Protein AF-A0A0J6EC36-F1 (afdb_monomer)

pLDDT: mean 76.98, std 18.02, range [37.38, 96.88]

Sequence (105 aa):
MAAASDSDRPRGGADDQLSAAALAHYLEQRGELGKPWMLQLLRLTKLKETKEAMDPQEYLQKLQEAHADLMRLGEFWKGREPEVFGGRYQPSLLVEPLPGSPEDR

Radius of gyration: 22.07 Å; Cα contacts (8 Å, |Δi|>4): 49; chains: 1; bounding box: 38×66×57 Å

Secondary structure (DSSP, 8-state):
-------------HHHHTSHHHHHHHHHHTT-TT-HHHHHHHHHHHHHHHGGGS-HHHHHHHHHHHHHHHHHHHHHTTT-HHHHHSS--------PPPTT-GGG-

Mean predicted aligned error: 13.68 Å

Foldseek 3Di:
DDDDPPPDDPPCDPVNCLALVVLVVVCVVVVNVPAPVSVLVSQVSVLVVCVVVDDVVVSVVSVVVSVVVVVVVVCVCVVVVCVNVVDPPDPPPPPPPDPPDPVND

Nearest PDB structures (foldseek):
  2ej5-assembly2_B  TM=5.070E-01  e=9.781E+00  Geobacillus kaustophilus

Solvent-accessible surface area (backbone atoms only — not comparable to full-atom values): 6694 Å² total; per-residue (Å²): 141,80,85,78,81,86,80,78,73,84,84,71,50,79,65,50,77,64,29,39,68,46,47,50,54,54,30,53,79,68,67,41,64,82,39,72,68,52,49,51,51,43,51,53,38,43,49,62,74,44,47,91,82,46,58,70,66,60,49,52,49,55,49,51,51,53,49,54,54,52,57,55,52,73,56,64,47,69,96,37,46,60,77,75,66,75,44,84,86,70,76,74,84,75,66,77,74,60,93,84,37,82,89,76,107

Structure (mmCIF, N/CA/C/O backbone):
data_AF-A0A0J6EC36-F1
#
_entry.id   AF-A0A0J6EC36-F1
#
loop_
_atom_site.group_PDB
_atom_site.id
_atom_site.type_symbol
_atom_site.label_atom_id
_at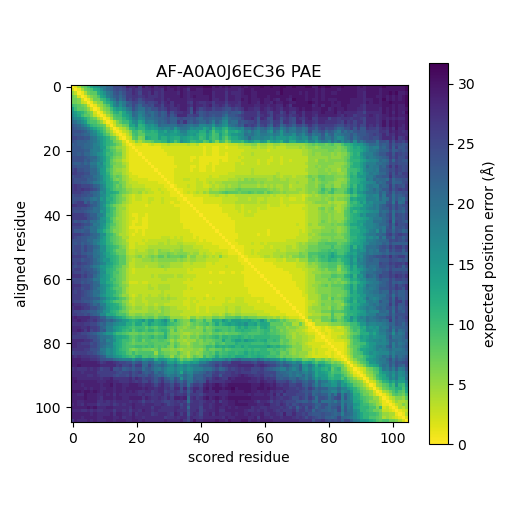om_site.label_alt_id
_atom_site.label_comp_id
_atom_site.label_asym_id
_atom_site.label_entity_id
_atom_site.label_seq_id
_atom_site.pdbx_PDB_ins_code
_atom_site.Cartn_x
_atom_site.Cartn_y
_atom_site.Cartn_z
_atom_site.occupancy
_atom_site.B_iso_or_equiv
_atom_site.auth_seq_id
_atom_site.auth_comp_id
_atom_site.auth_asym_id
_atom_site.auth_atom_id
_atom_site.pdbx_PDB_model_num
ATOM 1 N N . MET A 1 1 ? 23.321 -50.326 -1.633 1.00 39.12 1 MET A N 1
ATOM 2 C CA . MET A 1 1 ? 23.468 -48.888 -1.943 1.00 39.12 1 MET A CA 1
ATOM 3 C C . MET A 1 1 ? 22.343 -48.494 -2.883 1.00 39.12 1 MET A C 1
ATOM 5 O O . MET A 1 1 ? 22.377 -48.902 -4.033 1.00 39.12 1 MET A O 1
ATOM 9 N N . ALA A 1 2 ? 21.340 -47.771 -2.392 1.00 37.38 2 ALA A N 1
ATOM 10 C CA . ALA A 1 2 ? 20.320 -47.141 -3.223 1.00 37.38 2 ALA A CA 1
ATOM 11 C C . ALA A 1 2 ? 20.310 -45.657 -2.852 1.00 37.38 2 ALA A C 1
ATOM 13 O O . ALA A 1 2 ? 19.979 -45.306 -1.721 1.00 37.38 2 ALA A O 1
ATOM 14 N N . ALA A 1 3 ? 20.775 -44.813 -3.770 1.00 39.97 3 ALA A N 1
ATOM 15 C CA . ALA A 1 3 ? 20.696 -43.369 -3.637 1.00 39.97 3 ALA A CA 1
ATOM 16 C C . ALA A 1 3 ? 19.245 -42.960 -3.913 1.00 39.97 3 ALA A C 1
ATOM 18 O O . ALA A 1 3 ? 18.773 -43.068 -5.045 1.00 39.97 3 ALA A O 1
ATOM 19 N N . ALA A 1 4 ? 18.522 -42.545 -2.875 1.00 43.00 4 ALA A N 1
ATOM 20 C CA . ALA A 1 4 ? 17.246 -41.872 -3.052 1.00 43.00 4 ALA A CA 1
ATOM 21 C C . ALA A 1 4 ? 17.519 -40.518 -3.723 1.00 43.00 4 ALA A C 1
ATOM 23 O O . ALA A 1 4 ? 18.287 -39.705 -3.210 1.00 43.00 4 ALA A O 1
ATOM 24 N N . SER A 1 5 ? 16.930 -40.319 -4.901 1.00 46.81 5 SER A N 1
ATOM 25 C CA . SER A 1 5 ? 16.948 -39.046 -5.616 1.00 46.81 5 SER A CA 1
ATOM 26 C C . SER A 1 5 ? 16.187 -38.004 -4.798 1.00 46.81 5 SER A C 1
ATOM 28 O O . SER A 1 5 ? 14.961 -38.007 -4.784 1.00 46.81 5 SER A O 1
ATOM 30 N N . ASP A 1 6 ? 16.915 -37.106 -4.133 1.00 44.84 6 ASP A N 1
ATOM 31 C CA . ASP A 1 6 ? 16.386 -35.895 -3.484 1.00 44.84 6 ASP A CA 1
ATOM 32 C C . ASP A 1 6 ? 16.129 -34.805 -4.548 1.00 44.84 6 ASP A C 1
ATOM 34 O O . ASP A 1 6 ? 16.685 -33.710 -4.512 1.00 44.84 6 ASP A O 1
ATOM 38 N N . SER A 1 7 ? 15.357 -35.153 -5.583 1.00 48.12 7 SER A N 1
ATOM 39 C CA . SER A 1 7 ? 14.950 -34.253 -6.671 1.00 48.12 7 SER A CA 1
ATOM 40 C C . SER A 1 7 ? 13.489 -33.852 -6.511 1.00 48.12 7 SER A C 1
ATOM 42 O O . SER A 1 7 ? 12.702 -34.070 -7.420 1.00 48.12 7 SER A O 1
ATOM 44 N N . ASP A 1 8 ? 13.123 -33.291 -5.356 1.00 45.12 8 ASP A N 1
ATOM 45 C CA . ASP A 1 8 ? 11.898 -32.486 -5.249 1.00 45.12 8 ASP A CA 1
ATOM 46 C C . ASP A 1 8 ? 11.919 -31.526 -4.044 1.00 45.12 8 ASP A C 1
ATOM 48 O O . ASP A 1 8 ? 11.014 -31.487 -3.212 1.00 45.12 8 ASP A O 1
ATOM 52 N N . ARG A 1 9 ? 12.993 -30.735 -3.903 1.00 45.28 9 ARG A N 1
ATOM 53 C CA . ARG A 1 9 ? 12.924 -29.524 -3.068 1.00 45.28 9 ARG A CA 1
ATOM 54 C C . ARG A 1 9 ? 12.301 -28.414 -3.917 1.00 45.28 9 ARG A C 1
ATOM 56 O O . ARG A 1 9 ? 12.887 -28.096 -4.959 1.00 45.28 9 ARG A O 1
ATOM 63 N N . PRO A 1 10 ? 11.190 -27.778 -3.498 1.00 46.44 10 PRO A N 1
ATOM 64 C CA . PRO A 1 10 ? 10.687 -26.613 -4.206 1.00 46.44 10 PRO A CA 1
ATOM 65 C C . PRO A 1 10 ? 11.775 -25.538 -4.178 1.00 46.44 10 PRO A C 1
ATOM 67 O O . PRO A 1 10 ? 12.194 -25.078 -3.114 1.00 46.44 10 PRO A O 1
ATOM 70 N N . ARG A 1 11 ? 12.267 -25.156 -5.361 1.00 47.78 11 ARG A N 1
ATOM 71 C CA . ARG A 1 11 ? 13.144 -23.994 -5.539 1.00 47.78 11 ARG A CA 1
ATOM 72 C C . ARG A 1 11 ? 12.311 -22.716 -5.405 1.00 47.78 11 ARG A C 1
ATOM 74 O O . ARG A 1 11 ? 12.162 -21.977 -6.368 1.00 47.78 11 ARG A O 1
ATOM 81 N N . GLY A 1 12 ? 11.757 -22.471 -4.222 1.00 47.94 12 GLY A N 1
ATOM 82 C CA . GLY A 1 12 ? 11.280 -21.144 -3.852 1.00 47.94 12 GLY A CA 1
ATOM 83 C C . GLY A 1 12 ? 12.502 -20.301 -3.511 1.00 47.94 12 GLY A C 1
ATOM 84 O O . GLY A 1 12 ? 13.037 -20.410 -2.409 1.00 47.94 12 GLY A O 1
ATOM 85 N N . GLY A 1 13 ? 13.018 -19.539 -4.477 1.00 49.50 13 GLY A N 1
ATOM 86 C CA . GLY A 1 13 ? 14.056 -18.544 -4.203 1.00 49.50 13 GLY A CA 1
ATOM 87 C C . GLY A 1 13 ? 13.533 -17.491 -3.222 1.00 49.50 13 GLY A C 1
ATOM 88 O O . GLY A 1 13 ? 12.325 -17.291 -3.119 1.00 49.50 13 GLY A O 1
ATOM 89 N N . ALA A 1 14 ? 14.423 -16.791 -2.515 1.00 53.78 14 ALA A N 1
ATOM 90 C CA . ALA A 1 14 ? 14.041 -15.678 -1.635 1.00 53.78 14 ALA A CA 1
ATOM 91 C C . ALA A 1 14 ? 13.170 -14.622 -2.355 1.00 53.78 14 ALA A C 1
ATOM 93 O O . ALA A 1 14 ? 12.342 -13.969 -1.725 1.00 53.78 14 ALA A O 1
ATOM 94 N N . ASP A 1 15 ? 13.306 -14.516 -3.679 1.00 52.53 15 ASP A N 1
ATOM 95 C CA . ASP A 1 15 ? 12.496 -13.647 -4.535 1.00 52.53 15 ASP A CA 1
ATOM 96 C C . ASP A 1 15 ? 11.022 -14.078 -4.624 1.00 52.53 15 ASP A C 1
ATOM 98 O O . ASP A 1 15 ? 10.145 -13.228 -4.742 1.00 52.53 15 ASP A O 1
ATOM 102 N N . ASP A 1 16 ? 10.723 -15.375 -4.493 1.00 54.66 16 ASP A N 1
ATOM 103 C CA . ASP A 1 16 ? 9.355 -15.905 -4.548 1.00 54.66 16 ASP A CA 1
ATOM 104 C C . ASP A 1 16 ? 8.557 -15.506 -3.294 1.00 54.66 16 ASP A C 1
ATOM 106 O O . ASP A 1 16 ? 7.402 -15.097 -3.392 1.00 54.66 16 ASP A O 1
ATOM 110 N N . GLN A 1 17 ? 9.212 -15.484 -2.121 1.00 58.28 17 GLN A N 1
ATOM 111 C CA . GLN A 1 17 ? 8.643 -14.951 -0.869 1.00 58.28 17 GLN A CA 1
ATOM 112 C C . GLN A 1 17 ? 8.441 -13.427 -0.892 1.00 58.28 17 GLN A C 1
ATOM 114 O O . GLN A 1 17 ? 7.649 -12.906 -0.108 1.00 58.28 17 GLN A O 1
ATOM 119 N N . LEU A 1 18 ? 9.146 -12.711 -1.772 1.00 70.12 18 LEU A N 1
ATOM 120 C CA . LEU A 1 18 ? 9.060 -11.257 -1.922 1.00 70.12 18 LEU A CA 1
ATOM 121 C C . LEU A 1 18 ? 8.139 -10.829 -3.074 1.00 70.12 18 LEU A C 1
ATOM 123 O O . LEU A 1 18 ? 7.988 -9.625 -3.298 1.00 70.12 18 LEU A O 1
ATOM 127 N N . SER A 1 19 ? 7.531 -11.779 -3.791 1.00 92.31 19 SER A N 1
ATOM 128 C CA . SER A 1 19 ? 6.709 -11.468 -4.955 1.00 92.31 19 SER A CA 1
ATOM 129 C C . SER A 1 19 ? 5.349 -10.868 -4.580 1.00 92.31 19 SER A C 1
ATOM 131 O O . SER A 1 19 ? 4.772 -11.158 -3.526 1.00 92.31 19 SER A O 1
ATOM 133 N N . ALA A 1 20 ? 4.778 -10.052 -5.464 1.00 93.81 20 ALA A N 1
ATOM 134 C CA . ALA A 1 20 ? 3.435 -9.510 -5.304 1.00 93.81 20 ALA A CA 1
ATOM 135 C C . ALA A 1 20 ? 2.387 -10.632 -5.291 1.00 93.81 20 ALA A C 1
ATOM 137 O O . ALA A 1 20 ? 1.402 -10.540 -4.563 1.00 93.81 20 ALA A O 1
ATOM 138 N N . ALA A 1 21 ? 2.605 -11.707 -6.054 1.00 94.69 21 ALA A N 1
ATOM 139 C CA . ALA A 1 21 ? 1.718 -12.867 -6.065 1.00 94.69 21 ALA A CA 1
ATOM 140 C C . ALA A 1 21 ? 1.718 -13.597 -4.712 1.00 94.69 21 ALA A C 1
ATOM 142 O O . ALA A 1 21 ? 0.650 -13.854 -4.153 1.00 94.69 21 ALA A O 1
ATOM 143 N N . ALA A 1 22 ? 2.897 -13.865 -4.143 1.00 94.31 22 ALA A N 1
ATOM 144 C CA . ALA A 1 22 ? 3.007 -14.477 -2.822 1.00 94.31 22 ALA A CA 1
ATOM 145 C C . ALA A 1 22 ? 2.409 -13.583 -1.727 1.00 94.31 22 ALA A C 1
ATOM 147 O O . ALA A 1 22 ? 1.674 -14.066 -0.863 1.00 94.31 22 ALA A O 1
ATOM 148 N N . LEU A 1 23 ? 2.649 -12.269 -1.797 1.00 93.88 23 LEU A N 1
ATOM 149 C CA . LEU A 1 23 ? 2.048 -11.305 -0.878 1.00 93.88 23 LEU A CA 1
ATOM 150 C C . LEU A 1 23 ? 0.516 -11.287 -0.989 1.00 93.88 23 LEU A C 1
ATOM 152 O O . LEU A 1 23 ? -0.161 -11.294 0.035 1.00 93.88 23 LEU A O 1
ATOM 156 N N . ALA A 1 24 ? -0.048 -11.296 -2.199 1.00 94.56 24 ALA A N 1
ATOM 157 C CA . ALA A 1 24 ? -1.497 -11.334 -2.394 1.00 94.56 24 ALA A CA 1
ATOM 158 C C . ALA A 1 24 ? -2.117 -12.592 -1.771 1.00 94.56 24 ALA A C 1
ATOM 160 O O . ALA A 1 24 ? -3.072 -12.478 -1.004 1.00 94.56 24 ALA A O 1
ATOM 161 N N . HIS A 1 25 ? -1.530 -13.767 -2.023 1.00 94.31 25 HIS A N 1
ATOM 162 C CA . HIS A 1 25 ? -1.982 -15.021 -1.419 1.00 94.31 25 HIS A CA 1
ATOM 163 C C . HIS A 1 25 ? -1.896 -14.998 0.109 1.00 94.31 25 HIS A C 1
ATOM 165 O O . HIS A 1 25 ? -2.822 -15.438 0.790 1.00 94.31 25 HIS A O 1
ATOM 171 N N . TYR A 1 26 ? -0.815 -14.450 0.664 1.00 93.00 26 TYR A N 1
ATOM 172 C CA . TYR A 1 26 ? -0.665 -14.297 2.107 1.00 93.00 26 TYR A CA 1
ATOM 173 C C . TYR A 1 26 ? -1.751 -13.393 2.715 1.00 93.00 26 TYR A C 1
ATOM 175 O O . TYR A 1 26 ? -2.342 -13.728 3.744 1.00 93.00 26 TYR A O 1
ATOM 183 N N . LEU A 1 27 ? -2.041 -12.255 2.077 1.00 92.94 27 LEU A N 1
ATOM 184 C CA . LEU A 1 27 ? -3.084 -11.328 2.525 1.00 92.94 27 LEU A CA 1
ATOM 185 C C . LEU A 1 27 ? -4.483 -11.944 2.417 1.00 92.94 27 LEU A C 1
ATOM 187 O O . LEU A 1 27 ? -5.313 -11.732 3.300 1.00 92.94 27 LEU A O 1
ATOM 191 N N . GLU A 1 28 ? -4.738 -12.724 1.367 1.00 93.69 28 GLU A N 1
ATOM 192 C CA . GLU A 1 28 ? -6.002 -13.431 1.154 1.00 93.69 28 GLU A CA 1
ATOM 193 C C . GLU A 1 28 ? -6.267 -14.461 2.255 1.00 93.69 28 GLU A C 1
ATOM 195 O O . GLU A 1 28 ? -7.322 -14.429 2.886 1.00 93.69 28 GLU A O 1
ATOM 200 N N . GLN A 1 29 ? -5.276 -15.304 2.566 1.00 94.94 29 GLN A N 1
ATOM 201 C CA . GLN A 1 29 ? -5.370 -16.324 3.619 1.00 94.94 29 GLN A CA 1
ATOM 202 C C . GLN A 1 29 ? -5.676 -15.736 5.001 1.00 94.94 29 GLN A C 1
ATOM 204 O O . GLN A 1 29 ? -6.265 -16.406 5.848 1.00 94.94 29 GLN A O 1
ATOM 209 N N . ARG A 1 30 ? -5.277 -14.483 5.239 1.00 91.19 30 ARG A N 1
ATOM 210 C CA . ARG A 1 30 ? -5.495 -13.777 6.506 1.00 91.19 30 ARG A CA 1
ATOM 211 C C . ARG A 1 30 ? -6.732 -12.875 6.508 1.00 91.19 30 ARG A C 1
ATOM 213 O O . ARG A 1 30 ? -7.011 -12.266 7.535 1.00 91.19 30 ARG A O 1
ATOM 220 N N . GLY A 1 31 ? -7.460 -12.767 5.393 1.00 89.25 31 GLY A N 1
ATOM 221 C CA . GLY A 1 31 ? -8.593 -11.842 5.264 1.00 89.25 31 GLY A CA 1
ATOM 222 C C . GLY A 1 31 ? -8.185 -10.362 5.281 1.00 89.25 31 GLY A C 1
ATOM 223 O O . GLY A 1 31 ? -8.995 -9.488 5.574 1.00 89.25 31 GLY A O 1
ATOM 224 N N . GLU A 1 32 ? -6.923 -10.063 4.972 1.00 89.31 32 GLU A N 1
ATOM 225 C CA . GLU A 1 32 ? -6.333 -8.724 5.068 1.00 89.31 32 GLU A CA 1
ATOM 226 C C . GLU A 1 32 ? -6.473 -7.918 3.764 1.00 89.31 32 GLU A C 1
ATOM 228 O O . GLU A 1 32 ? -6.236 -6.712 3.761 1.00 89.31 32 GLU A O 1
ATOM 233 N N . LEU A 1 33 ? -6.904 -8.547 2.660 1.00 86.94 33 LEU A N 1
ATOM 234 C CA . LEU A 1 33 ? -7.089 -7.891 1.353 1.00 86.94 33 LEU A CA 1
ATOM 235 C C . LEU A 1 33 ? -8.074 -6.708 1.382 1.00 86.94 33 LEU A C 1
ATOM 237 O O . LEU A 1 33 ? -7.971 -5.809 0.553 1.00 86.94 33 LEU A O 1
ATOM 241 N N . GLY A 1 34 ? -9.009 -6.678 2.336 1.00 83.69 34 GLY A N 1
ATOM 242 C CA . GLY A 1 34 ? -9.967 -5.577 2.486 1.00 83.69 34 GLY A CA 1
ATOM 243 C C . GLY A 1 34 ? -9.374 -4.295 3.080 1.00 83.69 34 GLY A C 1
ATOM 244 O O . GLY A 1 34 ? -10.040 -3.261 3.091 1.00 83.69 34 GLY A O 1
ATOM 245 N N . LYS A 1 35 ? -8.138 -4.339 3.589 1.00 86.88 35 LYS A N 1
ATOM 246 C CA . LYS A 1 35 ? -7.491 -3.202 4.247 1.00 86.88 35 LYS A CA 1
ATOM 247 C C . LYS A 1 35 ? -6.803 -2.311 3.207 1.00 86.88 35 LYS A C 1
ATOM 249 O O . LYS A 1 35 ? -5.863 -2.766 2.553 1.00 86.88 35 LYS A O 1
ATOM 254 N N . PRO A 1 36 ? -7.184 -1.025 3.075 1.00 86.56 36 PRO A N 1
ATOM 255 C CA . PRO A 1 36 ? -6.634 -0.150 2.037 1.00 86.56 36 PRO A CA 1
ATOM 256 C C . PRO A 1 36 ? -5.104 -0.029 2.057 1.00 86.56 36 PRO A C 1
ATOM 258 O O . PRO A 1 36 ? -4.473 0.043 1.007 1.00 86.56 36 PRO A O 1
ATOM 261 N N . TRP A 1 37 ? -4.478 -0.064 3.239 1.00 86.25 37 TRP A N 1
ATOM 262 C CA . TRP A 1 37 ? -3.017 -0.004 3.356 1.00 86.25 37 TRP A CA 1
ATOM 263 C C . TRP A 1 37 ? -2.320 -1.302 2.907 1.00 86.25 37 TRP A C 1
ATOM 265 O O . TRP A 1 37 ? -1.189 -1.247 2.427 1.00 86.25 37 TRP A O 1
ATOM 275 N N . MET A 1 38 ? -2.988 -2.458 2.992 1.00 91.75 38 MET A N 1
ATOM 276 C CA . MET A 1 38 ? -2.472 -3.732 2.470 1.00 91.75 38 MET A CA 1
ATOM 277 C C . MET A 1 38 ? -2.484 -3.748 0.936 1.00 91.75 38 MET A C 1
ATOM 279 O O . MET A 1 38 ? -1.546 -4.246 0.315 1.00 91.75 38 MET A O 1
ATOM 283 N N . LEU A 1 39 ? -3.486 -3.115 0.315 1.00 91.31 39 LEU A N 1
ATOM 284 C CA . LEU A 1 39 ? -3.524 -2.917 -1.139 1.00 91.31 39 LEU A CA 1
ATOM 285 C C . LEU A 1 39 ? -2.392 -2.001 -1.626 1.00 91.31 39 LEU A C 1
ATOM 287 O O . LEU A 1 39 ? -1.796 -2.266 -2.671 1.00 91.31 39 LEU A O 1
ATOM 291 N N . GLN A 1 40 ? -2.029 -0.974 -0.848 1.00 91.75 40 GLN A N 1
ATOM 292 C CA . GLN A 1 40 ? -0.882 -0.125 -1.186 1.00 91.75 40 GLN A CA 1
ATOM 293 C C . GLN A 1 40 ? 0.450 -0.849 -1.058 1.00 91.75 40 GLN A C 1
ATOM 295 O O . GLN A 1 40 ? 1.303 -0.683 -1.929 1.00 91.75 40 GLN A O 1
ATOM 300 N N . LEU A 1 41 ? 0.613 -1.704 -0.047 1.00 91.50 41 LEU A N 1
ATOM 301 C CA . LEU A 1 41 ? 1.783 -2.573 0.039 1.00 91.50 41 LEU A CA 1
ATOM 302 C C . LEU A 1 41 ? 1.893 -3.469 -1.206 1.00 91.50 41 LEU A C 1
ATOM 304 O O . LEU A 1 41 ? 2.953 -3.525 -1.821 1.00 91.50 41 LEU A O 1
ATOM 308 N N . LEU A 1 42 ? 0.787 -4.086 -1.637 1.00 94.50 42 LEU A N 1
ATOM 309 C CA . LEU A 1 42 ? 0.751 -4.919 -2.841 1.00 94.50 42 LEU A CA 1
ATOM 310 C C . LEU A 1 42 ? 1.124 -4.135 -4.113 1.00 94.50 42 LEU A C 1
ATOM 312 O O . LEU A 1 42 ? 1.910 -4.618 -4.933 1.00 94.50 42 LEU A O 1
ATOM 316 N N . ARG A 1 43 ? 0.607 -2.907 -4.266 1.00 94.69 43 ARG A N 1
ATOM 317 C CA . ARG A 1 43 ? 0.947 -2.010 -5.383 1.00 94.69 43 ARG A CA 1
ATOM 318 C C . ARG A 1 43 ? 2.438 -1.674 -5.404 1.00 94.69 43 ARG A C 1
ATOM 320 O O . ARG A 1 43 ? 3.052 -1.743 -6.466 1.00 94.69 43 ARG A O 1
ATOM 327 N N . LEU A 1 44 ? 3.024 -1.334 -4.254 1.00 94.31 44 LEU A N 1
ATOM 328 C CA . LEU A 1 44 ? 4.452 -1.019 -4.137 1.00 94.31 44 LEU A CA 1
ATOM 329 C C . LEU A 1 44 ? 5.335 -2.231 -4.455 1.00 94.31 44 LEU A C 1
ATOM 331 O O . LEU A 1 44 ? 6.315 -2.088 -5.186 1.00 94.31 44 LEU A O 1
ATOM 335 N N . THR A 1 45 ? 4.969 -3.424 -3.979 1.00 94.81 45 THR A N 1
ATOM 336 C CA . THR A 1 45 ? 5.683 -4.666 -4.309 1.00 94.81 45 THR A 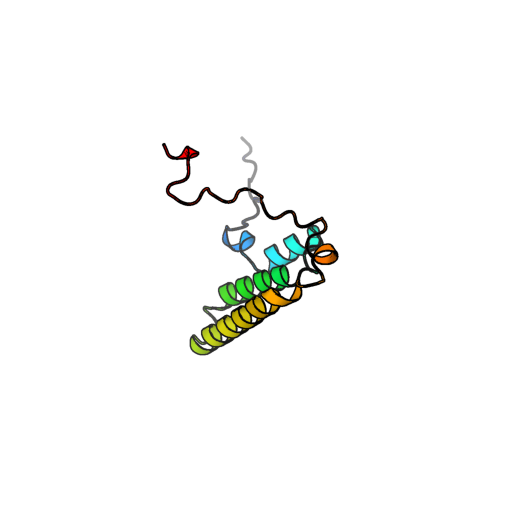CA 1
ATOM 337 C C . THR A 1 45 ? 5.681 -4.907 -5.815 1.00 94.81 45 THR A C 1
ATOM 339 O O . THR A 1 45 ? 6.741 -5.097 -6.406 1.00 94.81 45 THR A O 1
ATOM 342 N N . LYS A 1 46 ? 4.521 -4.780 -6.469 1.00 94.75 46 LYS A N 1
ATOM 343 C CA . LYS A 1 46 ? 4.413 -4.958 -7.923 1.00 94.75 46 LYS A CA 1
ATOM 344 C C . LYS A 1 46 ? 5.181 -3.899 -8.722 1.00 94.75 46 LYS A C 1
ATOM 346 O O . LYS A 1 46 ? 5.759 -4.205 -9.765 1.00 94.75 46 LYS A O 1
ATOM 351 N N . LEU A 1 47 ? 5.226 -2.653 -8.244 1.00 94.88 47 LEU A N 1
ATOM 352 C CA . LEU A 1 47 ? 6.058 -1.606 -8.849 1.00 94.88 47 LEU A CA 1
ATOM 353 C C . LEU A 1 47 ? 7.546 -1.948 -8.749 1.00 94.88 47 LEU A C 1
ATOM 355 O O . LEU A 1 47 ? 8.277 -1.771 -9.718 1.00 94.88 47 LEU A O 1
ATOM 359 N N . LYS A 1 48 ? 7.992 -2.480 -7.607 1.00 92.62 48 LYS A N 1
ATOM 360 C CA . LYS A 1 48 ? 9.382 -2.905 -7.412 1.00 92.62 48 LYS A CA 1
ATOM 361 C C . LYS A 1 48 ? 9.764 -4.055 -8.349 1.00 92.62 48 LYS A C 1
ATOM 363 O O . LYS A 1 48 ? 10.837 -4.003 -8.936 1.00 92.62 48 LYS A O 1
ATOM 368 N N . GLU A 1 49 ? 8.892 -5.049 -8.518 1.00 93.69 49 GLU A N 1
ATOM 369 C CA . GLU A 1 49 ? 9.107 -6.170 -9.451 1.00 93.69 49 GLU A CA 1
ATOM 370 C C . GLU A 1 49 ? 9.216 -5.715 -10.908 1.00 93.69 49 GLU A C 1
ATOM 372 O O . GLU A 1 49 ? 10.019 -6.238 -11.674 1.00 93.69 49 GLU A O 1
ATOM 377 N N . THR A 1 50 ? 8.396 -4.739 -11.300 1.00 93.38 50 THR A N 1
ATOM 378 C CA . THR A 1 50 ? 8.302 -4.274 -12.693 1.00 93.38 50 THR A CA 1
ATOM 379 C C . THR A 1 50 ? 9.266 -3.137 -13.024 1.00 93.38 50 THR A C 1
ATOM 381 O O . THR A 1 50 ? 9.330 -2.717 -14.177 1.00 93.38 50 THR A O 1
ATOM 384 N N . LYS A 1 51 ? 10.045 -2.665 -12.044 1.00 92.06 51 LYS A N 1
ATOM 385 C CA . LYS A 1 51 ? 10.956 -1.521 -12.167 1.00 92.06 51 LYS A CA 1
ATOM 386 C C . LYS A 1 51 ? 11.921 -1.646 -13.348 1.00 92.06 51 LYS A C 1
ATOM 388 O O . LYS A 1 51 ? 12.087 -0.687 -14.089 1.00 92.06 51 LYS A O 1
ATOM 393 N N . GLU A 1 52 ? 12.534 -2.815 -13.532 1.00 91.81 52 GLU A N 1
ATOM 394 C CA . GLU A 1 52 ? 13.542 -3.045 -14.583 1.00 91.81 52 GLU A CA 1
ATOM 395 C C . GLU A 1 52 ? 12.933 -3.115 -15.997 1.00 91.81 52 GLU A C 1
ATOM 397 O O . GLU A 1 52 ? 13.646 -3.008 -16.990 1.00 91.81 52 GLU A O 1
ATOM 402 N N . ALA A 1 53 ? 11.611 -3.284 -16.097 1.00 93.50 53 ALA A N 1
ATOM 403 C CA . ALA A 1 53 ? 10.871 -3.340 -17.357 1.00 93.50 53 ALA A CA 1
ATOM 404 C C . ALA A 1 53 ? 10.125 -2.028 -17.676 1.00 93.50 53 ALA A C 1
ATOM 406 O O . ALA A 1 53 ? 9.321 -1.997 -18.608 1.00 93.50 53 ALA A O 1
ATOM 407 N N . MET A 1 54 ? 10.348 -0.967 -16.895 1.00 92.56 54 MET A N 1
ATOM 408 C CA . MET A 1 54 ? 9.615 0.295 -16.974 1.00 92.56 54 MET A CA 1
ATOM 409 C C . MET A 1 54 ? 10.557 1.464 -17.257 1.00 92.56 54 MET A C 1
ATOM 411 O O . MET A 1 54 ? 11.713 1.462 -16.835 1.00 92.56 54 MET A O 1
ATOM 415 N N . ASP A 1 55 ? 10.046 2.490 -17.937 1.00 96.56 55 ASP A N 1
ATOM 416 C CA . ASP A 1 55 ? 10.767 3.752 -18.048 1.00 96.56 55 ASP A CA 1
ATOM 417 C C . ASP A 1 55 ? 10.993 4.370 -16.645 1.00 96.56 55 ASP A C 1
ATOM 419 O O . ASP A 1 55 ? 10.070 4.386 -15.819 1.00 96.56 55 ASP A O 1
ATOM 423 N N . PRO A 1 56 ? 12.195 4.894 -16.334 1.00 94.81 56 PRO A N 1
ATOM 424 C CA . PRO A 1 56 ? 12.482 5.458 -15.016 1.00 94.81 56 PRO A CA 1
ATOM 425 C C . PRO A 1 56 ? 11.556 6.611 -14.605 1.00 94.81 56 PRO A C 1
ATOM 427 O O . PRO A 1 56 ? 11.224 6.733 -13.422 1.00 94.81 56 PRO A O 1
ATOM 430 N N . GLN A 1 57 ? 11.126 7.452 -15.550 1.00 95.69 57 GLN A N 1
ATOM 431 C CA . GLN A 1 57 ? 10.223 8.568 -15.277 1.00 95.69 57 GLN A CA 1
ATOM 432 C C . GLN A 1 57 ? 8.811 8.060 -14.970 1.00 95.69 57 GLN A C 1
ATOM 434 O O . GLN A 1 57 ? 8.172 8.542 -14.032 1.00 95.69 57 GLN A O 1
ATOM 439 N N . GLU A 1 58 ? 8.347 7.052 -15.709 1.00 95.94 58 GLU A N 1
ATOM 440 C CA . GLU A 1 58 ? 7.072 6.378 -15.449 1.00 95.94 58 GLU A CA 1
ATOM 441 C C . GLU A 1 58 ? 7.065 5.696 -14.069 1.00 95.94 58 GLU A C 1
ATOM 443 O O . GLU A 1 58 ? 6.095 5.818 -13.314 1.00 95.94 58 GLU A O 1
ATOM 448 N N . TYR A 1 59 ? 8.165 5.035 -13.694 1.00 95.75 59 TYR A N 1
ATOM 449 C CA . TY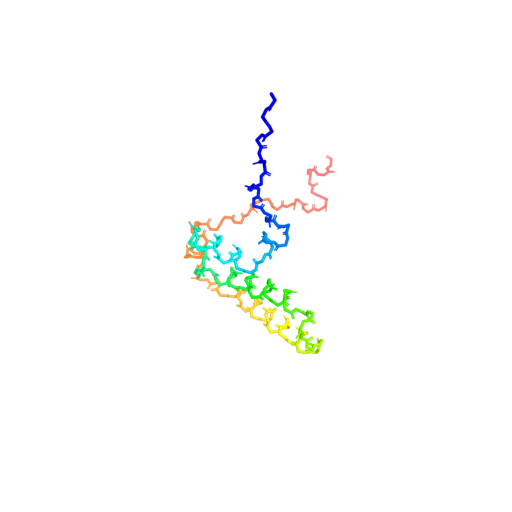R A 1 59 ? 8.322 4.432 -12.370 1.00 95.75 59 TYR A CA 1
ATOM 450 C C . TYR A 1 59 ? 8.228 5.481 -11.255 1.00 95.75 59 TYR A C 1
ATOM 452 O O . TYR A 1 59 ? 7.492 5.291 -10.283 1.00 95.75 59 TYR A O 1
ATOM 460 N N . LEU A 1 60 ? 8.932 6.610 -11.402 1.00 95.25 60 LEU A N 1
ATOM 461 C CA . LEU A 1 60 ? 8.889 7.709 -10.435 1.00 95.25 60 LEU A CA 1
ATOM 462 C C . LEU A 1 60 ? 7.486 8.308 -10.306 1.00 95.25 60 LEU A C 1
ATOM 464 O O . LEU A 1 60 ? 7.035 8.553 -9.187 1.00 95.25 60 LEU A O 1
ATOM 468 N N . GLN A 1 61 ? 6.780 8.500 -11.421 1.00 96.88 61 GLN A N 1
ATOM 469 C CA . GLN A 1 61 ? 5.406 8.995 -11.410 1.00 96.88 61 GLN A CA 1
ATOM 470 C C . GLN A 1 61 ? 4.477 8.038 -10.651 1.00 96.88 61 GLN A C 1
ATOM 472 O O . GLN A 1 61 ? 3.781 8.4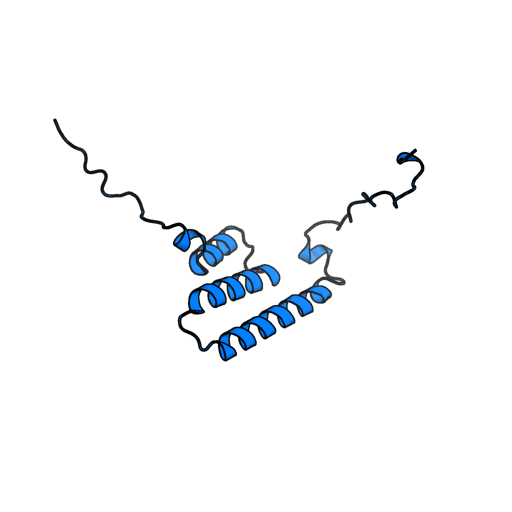48 -9.721 1.00 96.88 61 GLN A O 1
ATOM 477 N N . LYS A 1 62 ? 4.514 6.743 -10.980 1.00 95.44 62 LYS A N 1
ATOM 478 C CA . LYS A 1 62 ? 3.689 5.723 -10.314 1.00 95.44 62 LYS A CA 1
ATOM 479 C C . LYS A 1 62 ? 4.001 5.594 -8.825 1.00 95.44 62 LYS A C 1
ATOM 481 O O . LYS A 1 62 ? 3.096 5.340 -8.026 1.00 95.44 62 LYS A O 1
ATOM 486 N N . LEU A 1 63 ? 5.264 5.778 -8.442 1.00 94.19 63 LEU A N 1
ATOM 487 C CA . LEU A 1 63 ? 5.683 5.796 -7.045 1.00 94.19 63 LEU A CA 1
ATOM 488 C C . LEU A 1 63 ? 5.118 7.015 -6.301 1.00 94.19 63 LEU A C 1
ATOM 490 O O . LEU A 1 63 ? 4.608 6.865 -5.190 1.00 94.19 63 LEU A O 1
ATOM 494 N N . G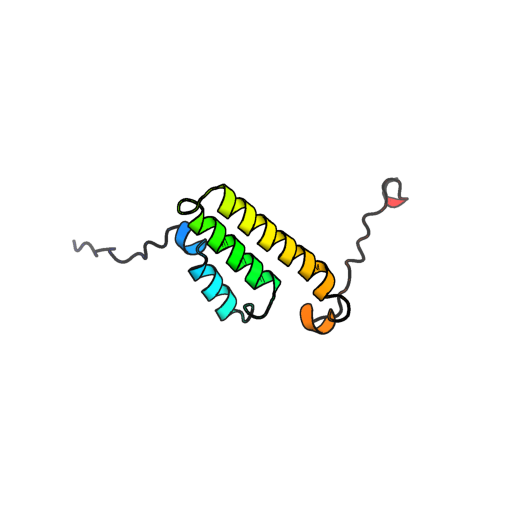LN A 1 64 ? 5.155 8.203 -6.913 1.00 94.12 64 GLN A N 1
ATOM 495 C CA . GLN A 1 64 ? 4.563 9.418 -6.341 1.00 94.12 64 GLN A CA 1
ATOM 496 C C . GLN A 1 64 ? 3.046 9.292 -6.168 1.00 94.12 64 GLN A C 1
ATOM 498 O O . GLN A 1 64 ? 2.519 9.677 -5.126 1.00 94.12 64 GLN A O 1
ATOM 503 N N . GLU A 1 65 ? 2.348 8.705 -7.140 1.00 94.12 65 GLU A N 1
ATOM 504 C CA . GLU A 1 65 ? 0.910 8.429 -7.048 1.00 94.12 65 GLU A CA 1
ATOM 505 C C . GLU A 1 65 ? 0.589 7.469 -5.896 1.00 94.12 65 GLU A C 1
ATOM 507 O O . GLU A 1 65 ? -0.267 7.764 -5.063 1.00 94.12 65 GLU A O 1
ATOM 512 N N . ALA A 1 66 ? 1.311 6.346 -5.795 1.00 90.94 66 ALA A N 1
ATOM 513 C CA . ALA A 1 66 ? 1.125 5.383 -4.710 1.00 90.94 66 ALA A CA 1
ATOM 514 C C . ALA A 1 66 ? 1.372 6.016 -3.329 1.00 90.94 66 ALA A C 1
ATOM 516 O O . ALA A 1 66 ? 0.624 5.754 -2.383 1.00 90.94 66 ALA A O 1
ATOM 517 N N . HIS A 1 67 ? 2.382 6.885 -3.223 1.00 86.38 67 HIS A N 1
ATOM 518 C CA . HIS A 1 67 ? 2.661 7.657 -2.015 1.00 86.38 67 HIS A CA 1
ATOM 519 C C . HIS A 1 67 ? 1.538 8.654 -1.691 1.00 86.38 67 HIS A C 1
ATOM 521 O O . HIS A 1 67 ? 1.067 8.690 -0.557 1.00 86.38 67 HIS A O 1
ATOM 527 N N . ALA A 1 68 ? 1.061 9.433 -2.664 1.00 89.06 68 ALA A N 1
ATOM 528 C CA . ALA A 1 68 ? -0.039 10.378 -2.458 1.00 89.06 68 ALA A CA 1
ATOM 529 C C . ALA A 1 68 ? -1.325 9.671 -1.996 1.00 89.06 68 ALA A C 1
ATOM 531 O O . ALA A 1 68 ? -2.014 10.146 -1.091 1.00 89.06 68 ALA A O 1
ATOM 532 N N . ASP A 1 69 ? -1.622 8.508 -2.573 1.00 88.44 69 ASP A N 1
ATOM 533 C CA . ASP A 1 69 ? -2.754 7.677 -2.175 1.00 88.44 69 ASP A CA 1
ATOM 534 C C . ASP A 1 69 ? -2.591 7.131 -0.751 1.00 88.44 69 ASP A C 1
ATOM 536 O O . ASP A 1 69 ? -3.546 7.157 0.025 1.00 88.44 69 ASP A O 1
ATOM 540 N N . LEU A 1 70 ? -1.382 6.699 -0.374 1.00 84.69 70 LEU A N 1
ATOM 541 C CA . LEU A 1 70 ? -1.072 6.288 0.997 1.00 84.69 70 LEU A CA 1
ATOM 542 C C . LEU A 1 70 ? -1.266 7.445 1.989 1.00 84.69 70 LEU A C 1
ATOM 544 O O . LEU A 1 70 ? -1.875 7.253 3.038 1.00 84.69 70 LEU A O 1
ATOM 548 N N . MET A 1 71 ? -0.823 8.657 1.644 1.00 83.62 71 MET A N 1
ATOM 549 C CA . MET A 1 71 ? -1.030 9.840 2.485 1.00 83.62 71 MET A CA 1
ATOM 550 C C . MET A 1 71 ? -2.516 10.172 2.656 1.00 83.62 71 MET A C 1
ATOM 552 O O . MET A 1 71 ? -2.938 10.541 3.750 1.00 83.62 71 MET A O 1
ATOM 556 N N . ARG A 1 72 ? -3.336 9.964 1.617 1.00 84.75 72 ARG A N 1
ATOM 557 C CA . ARG A 1 72 ? -4.795 10.138 1.691 1.00 84.75 72 ARG A CA 1
ATOM 558 C C . ARG A 1 72 ? -5.460 9.129 2.635 1.00 84.75 72 ARG A C 1
ATOM 560 O O . ARG A 1 72 ? -6.448 9.465 3.286 1.00 84.75 72 ARG A O 1
ATOM 567 N N . LEU A 1 73 ? -4.901 7.921 2.778 1.00 80.62 73 LEU A N 1
ATOM 568 C CA . LEU A 1 73 ? -5.351 6.956 3.793 1.00 80.62 73 LEU A CA 1
ATOM 569 C C . LEU A 1 73 ? -5.103 7.450 5.225 1.00 80.62 73 LEU A C 1
ATOM 571 O O . LEU A 1 73 ? -5.829 7.052 6.133 1.00 80.62 73 LEU A O 1
ATOM 575 N N . GLY A 1 74 ? -4.133 8.345 5.433 1.00 72.81 74 GLY A N 1
ATOM 576 C CA . GLY A 1 74 ? -3.841 8.953 6.732 1.00 72.81 74 GLY A CA 1
ATOM 577 C C . GLY A 1 74 ? -4.998 9.767 7.326 1.00 72.81 74 GLY A C 1
ATOM 578 O O . GLY A 1 74 ? -5.006 10.004 8.529 1.00 72.81 74 GLY A O 1
ATOM 579 N N . GLU A 1 75 ? -5.994 10.158 6.527 1.00 76.25 75 GLU A N 1
ATOM 580 C CA . GLU A 1 75 ? -7.219 10.806 7.020 1.00 76.25 75 GLU A CA 1
ATOM 581 C C . GLU A 1 75 ? -8.440 9.884 7.012 1.00 76.25 75 GLU A C 1
ATOM 583 O O . GLU A 1 75 ? -9.408 10.142 7.719 1.00 76.25 75 GLU A O 1
ATOM 588 N N . PHE A 1 76 ? -8.391 8.791 6.251 1.00 77.25 76 PHE A N 1
ATOM 589 C CA . PHE A 1 76 ? -9.514 7.874 6.043 1.00 77.25 76 PHE A CA 1
ATOM 590 C C . PHE A 1 76 ? -10.005 7.192 7.328 1.00 77.25 76 PHE A C 1
ATOM 592 O O . PHE A 1 76 ? -11.181 6.851 7.437 1.00 77.25 76 PHE A O 1
ATOM 599 N N 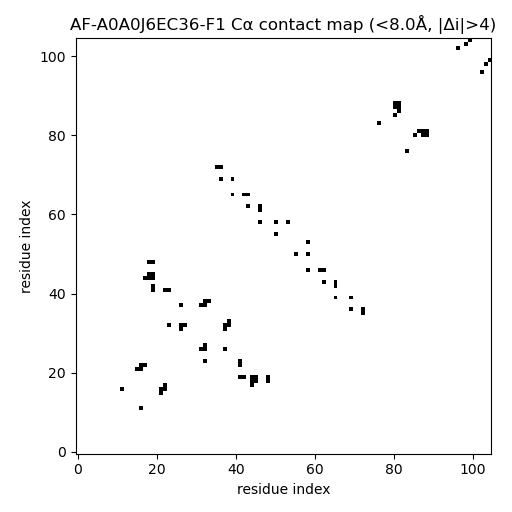. TRP A 1 77 ? -9.107 6.967 8.288 1.00 73.88 77 TRP A N 1
ATOM 600 C CA . TRP A 1 77 ? -9.443 6.316 9.553 1.00 73.88 77 TRP A CA 1
ATOM 601 C C . TRP A 1 77 ? -10.082 7.266 10.572 1.00 73.88 77 TRP A C 1
ATOM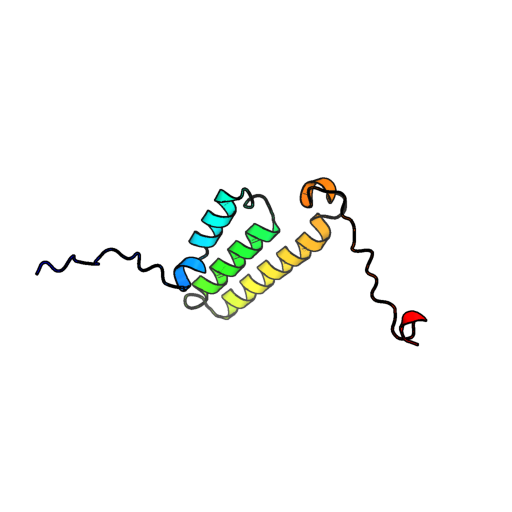 603 O O . TRP A 1 77 ? -10.670 6.774 11.533 1.00 73.88 77 TRP A O 1
ATOM 613 N N . LYS A 1 78 ? -10.016 8.593 10.366 1.00 76.25 78 LYS A N 1
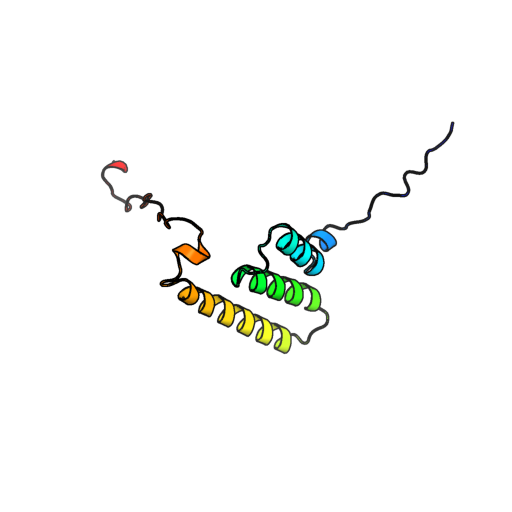ATOM 614 C CA . LYS A 1 78 ? -10.631 9.582 11.265 1.00 76.25 78 LYS A CA 1
ATOM 615 C C . LYS A 1 78 ? -12.150 9.370 11.303 1.00 76.25 78 LYS A C 1
ATOM 617 O O . LYS A 1 78 ? -12.818 9.480 10.277 1.00 76.25 78 LYS A O 1
ATOM 622 N N . GLY A 1 79 ? -12.703 9.067 12.473 1.00 80.31 79 GLY A N 1
ATOM 623 C CA . GLY A 1 79 ? -14.125 8.757 12.670 1.00 80.31 79 GLY A CA 1
ATOM 624 C C . GLY A 1 79 ? -14.543 7.325 12.302 1.00 80.31 79 GLY A C 1
ATOM 625 O O . GLY A 1 79 ? -15.720 6.992 12.433 1.00 80.31 79 GLY A O 1
ATOM 626 N N . ARG A 1 80 ? -13.609 6.477 11.849 1.00 80.75 80 ARG A N 1
ATOM 627 C CA . ARG A 1 80 ? -13.816 5.049 11.525 1.00 80.75 80 ARG A CA 1
ATOM 628 C C . ARG A 1 80 ? -12.861 4.136 12.293 1.00 80.75 80 ARG A C 1
ATOM 630 O O . ARG A 1 80 ? -12.703 2.961 11.966 1.00 80.75 80 ARG A O 1
ATOM 637 N N . GLU A 1 81 ? -12.222 4.658 13.331 1.00 80.06 81 GLU A N 1
ATOM 638 C CA . GLU A 1 81 ? -11.225 3.960 14.137 1.00 80.06 81 GLU A CA 1
ATOM 639 C C . GLU A 1 81 ? -11.726 2.613 14.679 1.00 80.06 81 GLU A C 1
ATOM 641 O O . GLU A 1 81 ? -10.983 1.634 14.575 1.00 80.06 81 GLU A O 1
ATOM 646 N N . PRO A 1 82 ? -12.971 2.495 15.191 1.00 77.75 82 PRO A N 1
ATOM 647 C CA . PRO A 1 82 ? -13.474 1.219 15.699 1.00 77.75 82 PRO A CA 1
ATOM 648 C C . PRO A 1 82 ? -13.596 0.143 14.613 1.00 77.75 82 PRO A C 1
ATOM 650 O O . PRO A 1 82 ? -13.362 -1.033 14.884 1.00 77.75 82 PRO A O 1
ATOM 653 N N . GLU A 1 83 ? -13.937 0.542 13.384 1.00 78.31 83 GLU A N 1
ATOM 654 C CA . GLU A 1 83 ? -14.073 -0.354 12.229 1.00 78.31 83 GLU A CA 1
ATOM 655 C C . GLU A 1 83 ? -12.706 -0.807 11.706 1.00 78.31 83 GLU A C 1
ATOM 657 O O . GLU A 1 83 ? -12.535 -1.953 11.297 1.00 78.31 83 GLU A O 1
ATOM 662 N N . VAL A 1 84 ? -11.731 0.106 11.706 1.00 75.50 84 VAL A N 1
ATOM 663 C CA . VAL A 1 84 ? -10.421 -0.088 11.075 1.00 75.50 84 VAL A CA 1
ATOM 664 C C . VAL A 1 84 ? -9.435 -0.802 12.004 1.00 75.50 84 VAL A C 1
ATOM 666 O O . VAL A 1 84 ? -8.663 -1.645 11.546 1.00 75.50 84 VAL A O 1
ATOM 669 N N . PHE A 1 85 ? -9.461 -0.489 13.303 1.00 75.19 85 PHE A N 1
ATOM 670 C CA . PHE A 1 85 ? -8.505 -1.014 14.284 1.00 75.19 85 PHE A CA 1
ATOM 671 C C . PHE A 1 85 ? -9.058 -2.161 15.139 1.00 75.19 85 PHE A C 1
ATOM 673 O O . PHE A 1 85 ? -8.303 -2.760 15.901 1.00 75.19 85 PHE A O 1
ATOM 680 N N . GLY A 1 86 ? -10.348 -2.500 15.017 1.00 68.38 86 GLY A N 1
ATOM 681 C CA . GLY A 1 86 ? -10.940 -3.680 15.664 1.00 68.38 86 GLY A CA 1
ATOM 682 C C . GLY A 1 86 ? -10.897 -3.669 17.200 1.00 68.38 86 GLY A C 1
ATOM 683 O O . GLY A 1 86 ? -11.112 -4.700 17.833 1.00 68.38 86 GLY A O 1
ATOM 684 N N . GLY A 1 87 ? -10.621 -2.517 17.813 1.00 67.19 87 GLY A N 1
ATOM 685 C CA . GLY A 1 87 ? -10.494 -2.340 19.254 1.00 67.19 87 GLY A CA 1
ATOM 686 C C . GLY A 1 87 ? -10.543 -0.863 19.630 1.00 67.19 87 GLY A C 1
ATOM 687 O O . GLY A 1 87 ? -10.415 0.012 18.773 1.00 67.19 87 GLY A O 1
ATOM 688 N N . ARG A 1 88 ? -10.733 -0.561 20.922 1.00 56.69 88 ARG A N 1
ATOM 689 C CA . ARG A 1 88 ? -10.535 0.805 21.424 1.00 56.69 88 ARG A CA 1
ATOM 690 C C . ARG A 1 88 ? -9.071 1.137 21.168 1.00 56.69 88 ARG A C 1
ATOM 692 O O . ARG A 1 88 ? -8.215 0.569 21.839 1.00 56.69 88 ARG A O 1
ATOM 699 N N . TYR A 1 89 ? -8.787 1.994 20.192 1.00 54.94 89 TYR A N 1
ATOM 700 C CA . TYR A 1 89 ? -7.462 2.579 20.048 1.00 54.94 89 TYR A CA 1
ATOM 701 C C . TYR A 1 89 ? -7.054 3.129 21.420 1.00 54.94 89 TYR A C 1
ATOM 703 O O . TYR A 1 89 ? -7.661 4.071 21.930 1.00 54.94 89 TYR A O 1
ATOM 711 N N .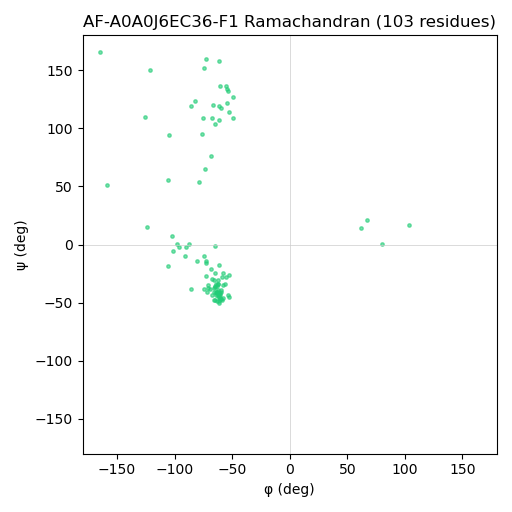 GLN A 1 90 ? -6.097 2.462 22.060 1.00 56.16 90 GLN A N 1
ATOM 712 C CA . GLN A 1 90 ? -5.491 2.894 23.306 1.00 56.16 90 GLN A CA 1
ATOM 713 C C . GLN A 1 90 ? -4.122 3.422 22.893 1.00 56.16 90 GLN A C 1
ATOM 715 O O . GLN A 1 90 ? -3.206 2.618 22.711 1.00 56.16 90 GLN A O 1
ATOM 720 N N . PRO A 1 91 ? -3.983 4.740 22.645 1.00 56.09 91 PRO A N 1
ATOM 721 C CA . PRO A 1 91 ? -2.661 5.304 22.444 1.00 56.09 91 PRO A CA 1
ATOM 722 C C . PRO A 1 91 ? -1.820 4.891 23.650 1.00 56.09 91 PRO A C 1
ATOM 724 O O . PRO A 1 91 ? -2.290 4.955 24.790 1.00 56.09 91 PRO A O 1
ATOM 727 N N . SER A 1 92 ? -0.615 4.389 23.396 1.00 54.72 92 SER A N 1
ATOM 728 C CA . SER A 1 92 ? 0.312 4.025 24.456 1.00 54.72 92 SER A CA 1
ATOM 729 C C . SER A 1 92 ? 0.475 5.230 25.381 1.00 54.72 92 SER A C 1
ATOM 731 O O . SER A 1 92 ? 1.006 6.256 24.970 1.00 54.72 92 SER A O 1
ATOM 733 N N . LEU A 1 93 ? 0.015 5.103 26.631 1.00 58.12 93 LEU A N 1
ATOM 734 C CA . LEU A 1 93 ? 0.195 6.110 27.687 1.00 58.12 93 LEU A CA 1
ATOM 735 C C . LEU A 1 93 ? 1.672 6.305 28.070 1.00 58.12 93 LEU A C 1
ATOM 737 O O . LEU A 1 93 ? 1.974 7.137 28.920 1.00 58.12 93 LEU A O 1
ATOM 741 N N . LEU A 1 94 ? 2.585 5.549 27.449 1.00 55.47 94 LEU A N 1
ATOM 742 C CA . LEU A 1 94 ? 4.018 5.813 27.455 1.00 55.47 94 LEU A CA 1
ATOM 743 C C . LEU A 1 94 ? 4.294 7.086 26.645 1.00 55.47 94 LEU A C 1
ATOM 745 O O . LEU A 1 94 ? 4.734 7.048 25.500 1.00 55.47 94 LEU A O 1
ATOM 749 N N . VAL A 1 95 ? 3.992 8.222 27.267 1.00 60.22 95 VAL A N 1
ATOM 750 C CA . VAL A 1 95 ? 4.684 9.478 27.011 1.00 60.22 95 VAL A CA 1
ATOM 751 C C . VAL A 1 95 ? 6.087 9.243 27.554 1.00 60.22 95 VAL A C 1
ATOM 753 O O . VAL A 1 95 ? 6.245 9.083 28.764 1.00 60.22 95 VAL A O 1
ATOM 756 N N . GLU A 1 96 ? 7.091 9.125 26.682 1.00 63.62 96 GLU A N 1
ATOM 757 C CA . GLU A 1 96 ? 8.475 9.245 27.145 1.00 63.62 96 GLU A CA 1
ATOM 758 C C . GLU A 1 96 ? 8.555 10.522 27.991 1.00 63.62 96 GLU A C 1
ATOM 760 O O . GLU A 1 96 ? 8.070 11.568 27.535 1.00 63.62 96 GLU A O 1
ATOM 765 N N . PRO A 1 97 ? 9.059 10.451 29.236 1.00 63.53 97 PRO A N 1
ATOM 766 C CA . PRO A 1 97 ? 9.187 11.643 30.050 1.00 63.53 97 PRO A CA 1
ATOM 767 C C . PRO A 1 97 ? 9.994 12.673 29.261 1.00 63.53 97 PRO A C 1
ATOM 769 O O . PRO A 1 97 ? 11.000 12.347 28.628 1.00 63.53 97 PRO A O 1
ATOM 772 N N . LEU A 1 98 ? 9.512 13.918 29.249 1.00 63.22 98 LEU A N 1
ATOM 773 C CA . LEU A 1 98 ? 10.248 15.003 28.613 1.00 63.22 98 LEU A CA 1
ATOM 774 C C . LEU A 1 98 ? 11.651 15.055 29.240 1.00 63.22 98 LEU A C 1
ATOM 776 O O . LEU A 1 98 ? 11.746 14.966 30.466 1.00 63.22 98 LEU A O 1
ATOM 780 N N . PRO A 1 99 ? 12.723 15.217 28.449 1.00 58.38 99 PRO A N 1
ATOM 781 C CA . PRO A 1 99 ? 14.074 15.284 28.992 1.00 58.38 99 PRO A CA 1
ATOM 782 C C . PRO A 1 99 ? 14.162 16.372 30.074 1.00 58.38 99 PRO A C 1
ATOM 784 O O . PRO A 1 99 ? 13.860 17.539 29.812 1.00 58.38 99 PRO A O 1
ATOM 787 N N . GLY A 1 100 ? 14.553 15.980 31.291 1.00 64.25 100 GLY A N 1
ATOM 788 C CA . GLY A 1 100 ? 14.548 16.823 32.493 1.00 64.25 100 GLY A CA 1
ATOM 789 C C . GLY A 1 100 ? 13.406 16.536 33.477 1.00 64.25 100 GLY A C 1
ATOM 790 O O . GLY A 1 100 ? 13.122 17.381 34.335 1.00 64.25 100 GLY A O 1
ATOM 791 N N . SER A 1 101 ? 12.746 15.382 33.364 1.00 74.06 101 SER A N 1
ATOM 792 C CA . SER A 1 101 ? 11.690 14.968 34.293 1.00 74.06 101 SER A CA 1
ATOM 793 C C . SER A 1 101 ? 12.274 14.567 35.660 1.00 74.06 101 SER A C 1
ATOM 795 O O . SER A 1 101 ? 13.471 14.300 35.768 1.00 74.06 101 SER A O 1
ATOM 797 N N . PRO A 1 102 ? 11.481 14.560 36.748 1.00 68.75 102 PRO A N 1
ATOM 798 C CA . PRO A 1 102 ? 11.958 14.164 38.077 1.00 68.75 102 PRO A CA 1
ATOM 799 C C . PRO A 1 102 ? 12.594 12.769 38.121 1.00 68.75 102 PRO A C 1
ATOM 801 O O . PRO A 1 102 ? 13.462 12.535 38.955 1.00 68.75 102 PRO A O 1
ATOM 804 N N . GLU A 1 103 ? 12.179 11.874 37.224 1.00 68.12 103 GLU A N 1
ATOM 805 C CA . GLU A 1 103 ? 12.705 10.518 37.051 1.00 68.12 103 GLU A CA 1
ATOM 806 C C . GLU A 1 103 ? 14.108 10.482 36.412 1.00 68.12 103 GLU A C 1
ATOM 808 O O . GLU A 1 103 ? 14.773 9.451 36.486 1.00 68.12 103 GLU A O 1
ATOM 813 N N . ASP A 1 104 ? 14.573 11.597 35.830 1.00 64.56 104 ASP A N 1
ATOM 814 C CA . ASP A 1 104 ? 15.924 11.763 35.267 1.00 64.56 104 ASP A CA 1
ATOM 815 C C . ASP A 1 104 ? 16.969 12.229 36.313 1.00 64.56 104 ASP A C 1
ATOM 817 O O . ASP A 1 104 ? 18.126 12.463 35.952 1.00 64.56 104 ASP A O 1
ATOM 821 N N . ARG A 1 105 ? 16.584 12.434 37.586 1.00 57.62 105 ARG A N 1
ATOM 822 C CA . ARG A 1 105 ? 17.471 12.928 38.664 1.00 57.62 105 ARG A CA 1
ATOM 823 C C . ARG A 1 105 ? 18.017 11.838 39.577 1.00 57.62 105 ARG A C 1
ATOM 825 O O . ARG A 1 105 ? 17.248 10.934 39.964 1.00 57.62 105 ARG A O 1
#